Protein AF-A0A6N9R956-F1 (afdb_monomer_lite)

Sequence (74 aa):
MSVAKLTNGVKTRQTGYAARMTDFARLMSAAYKAELSASRRMASRTGCSPEQALRDALLESAGAGSLAELLDAR

Foldseek 3Di:
DDPVVVVVVVVVVVVVVVVVVVVVVVVVVVVVVVLLVVLVVVCVVPVDDSVVSSLVVCCVVPPPPPSVVVVVVD

Secondary structure (DSSP, 8-state):
--HHHHHHHHHHHHHHHHHHHHHHHHHHHHHHHHHHHHHHHHHHHH---HHHHHHHHHHHHH-TTSHHHHHHT-

pLDDT: mean 71.77, std 10.15, range [50.47, 89.88]

Radius of gyration: 20.35 Å; chains: 1; bounding box: 47×19×53 Å

Structure (mmCIF, N/CA/C/O backbone):
data_AF-A0A6N9R956-F1
#
_entry.id   AF-A0A6N9R956-F1
#
loop_
_atom_site.group_PDB
_atom_site.id
_atom_site.type_symbol
_atom_site.label_atom_id
_atom_site.label_alt_id
_atom_site.label_comp_id
_atom_site.label_asym_id
_atom_site.label_entity_id
_atom_site.label_seq_id
_atom_site.pdbx_PDB_ins_code
_atom_site.Cartn_x
_atom_site.Cartn_y
_atom_site.Cartn_z
_atom_site.occupancy
_atom_site.B_iso_or_equiv
_atom_site.auth_seq_id
_atom_site.auth_comp_id
_atom_site.auth_asym_id
_atom_site.auth_atom_id
_atom_site.pdbx_PDB_model_num
ATOM 1 N N . MET A 1 1 ? 32.922 -3.487 -38.211 1.00 50.47 1 MET A N 1
ATOM 2 C CA . MET A 1 1 ? 31.564 -3.696 -37.650 1.00 50.47 1 MET A CA 1
ATOM 3 C C . MET A 1 1 ? 30.902 -2.334 -37.474 1.00 50.47 1 MET A C 1
ATOM 5 O O . MET A 1 1 ? 31.530 -1.443 -36.926 1.00 50.47 1 MET A O 1
ATOM 9 N N . SER A 1 2 ? 29.708 -2.141 -38.042 1.00 58.66 2 SER A N 1
ATOM 10 C CA . SER A 1 2 ? 29.121 -0.816 -38.309 1.00 58.66 2 SER A CA 1
ATOM 11 C C . SER A 1 2 ? 28.526 -0.133 -37.066 1.00 58.66 2 SER A C 1
ATOM 13 O O . SER A 1 2 ? 27.734 -0.739 -36.340 1.00 58.66 2 SER A O 1
ATOM 15 N N . VAL A 1 3 ? 28.862 1.149 -36.867 1.00 62.22 3 VAL A N 1
ATOM 16 C CA . VAL A 1 3 ? 28.420 2.035 -35.766 1.00 62.22 3 VAL A CA 1
ATOM 17 C C . VAL A 1 3 ? 26.887 2.130 -35.678 1.00 62.22 3 VAL A C 1
ATOM 19 O O . VAL A 1 3 ? 26.323 2.232 -34.591 1.00 62.22 3 VAL A O 1
ATOM 22 N N . ALA A 1 4 ? 26.194 1.975 -36.811 1.00 63.25 4 ALA A N 1
ATOM 23 C CA . ALA A 1 4 ? 24.732 1.955 -36.892 1.00 63.25 4 ALA A CA 1
ATOM 24 C C . ALA A 1 4 ? 24.080 0.779 -36.134 1.00 63.25 4 ALA A C 1
ATOM 26 O O . ALA A 1 4 ? 22.941 0.879 -35.678 1.00 63.25 4 ALA A O 1
ATOM 27 N N . LYS A 1 5 ? 24.789 -0.346 -35.964 1.00 62.47 5 LYS A N 1
ATOM 28 C CA . LYS A 1 5 ? 24.262 -1.513 -35.234 1.00 62.47 5 LYS A CA 1
ATOM 29 C C . LYS A 1 5 ? 24.300 -1.296 -33.716 1.00 62.47 5 LYS A C 1
ATOM 31 O O . LYS A 1 5 ? 23.417 -1.771 -33.006 1.00 62.47 5 LYS A O 1
ATOM 36 N N . LEU A 1 6 ? 25.282 -0.532 -33.231 1.00 62.41 6 LEU A N 1
ATOM 37 C CA . LEU A 1 6 ? 25.435 -0.181 -31.815 1.00 62.41 6 LEU A CA 1
ATOM 38 C C . LEU A 1 6 ? 24.390 0.849 -31.371 1.00 62.41 6 LEU A C 1
ATOM 40 O O . LEU A 1 6 ? 23.769 0.678 -30.323 1.00 62.41 6 LEU A O 1
ATOM 44 N N . THR A 1 7 ? 24.136 1.875 -32.186 1.00 65.06 7 THR A N 1
ATOM 45 C CA . THR A 1 7 ? 23.163 2.932 -31.859 1.00 65.06 7 THR A CA 1
ATOM 46 C C . THR A 1 7 ? 21.725 2.410 -31.823 1.00 65.06 7 THR A C 1
ATOM 48 O O . THR A 1 7 ? 20.959 2.773 -30.928 1.00 65.06 7 THR A O 1
ATOM 51 N N . ASN A 1 8 ? 21.369 1.488 -32.723 1.00 67.31 8 ASN A N 1
ATOM 52 C CA . ASN A 1 8 ? 20.055 0.842 -32.718 1.00 67.31 8 ASN A CA 1
ATOM 53 C C . ASN A 1 8 ? 19.841 -0.065 -31.494 1.00 67.31 8 ASN A C 1
ATOM 55 O O . ASN A 1 8 ? 18.756 -0.056 -30.919 1.00 67.31 8 ASN A O 1
ATOM 59 N N . GLY A 1 9 ? 20.874 -0.784 -31.037 1.00 66.75 9 GLY A N 1
ATOM 60 C CA . GLY A 1 9 ? 20.801 -1.626 -29.834 1.00 66.75 9 GLY A CA 1
ATOM 61 C C . GLY A 1 9 ? 20.720 -0.850 -28.510 1.00 66.75 9 GLY A C 1
ATOM 62 O O . GLY A 1 9 ? 20.304 -1.398 -27.490 1.00 66.75 9 GLY A O 1
ATOM 63 N N . VAL A 1 10 ? 21.132 0.420 -28.486 1.00 68.88 10 VAL A N 1
ATOM 64 C CA . VAL A 1 10 ? 20.963 1.302 -27.316 1.00 68.88 10 VAL A CA 1
ATOM 65 C C . VAL A 1 10 ? 19.538 1.853 -27.266 1.00 68.88 10 VAL A C 1
ATOM 67 O O . VAL A 1 10 ? 18.899 1.780 -26.218 1.00 68.88 10 VAL A O 1
ATOM 70 N N . LYS A 1 11 ? 19.001 2.306 -28.407 1.00 66.81 11 LYS A N 1
ATOM 71 C CA . LYS A 1 11 ? 17.625 2.819 -28.494 1.00 66.81 11 LYS A CA 1
ATOM 72 C C . LYS A 1 11 ? 16.580 1.774 -28.097 1.00 66.81 11 LYS A C 1
ATOM 74 O O . LYS A 1 11 ? 15.681 2.099 -27.332 1.00 66.81 11 LYS A O 1
ATOM 79 N N . THR A 1 12 ? 16.722 0.524 -28.547 1.00 67.88 12 THR A N 1
ATOM 80 C CA . THR A 1 12 ? 15.792 -0.571 -28.199 1.00 67.88 12 THR A CA 1
ATOM 81 C C . THR A 1 12 ? 15.832 -0.956 -26.718 1.00 67.88 12 THR A C 1
ATOM 83 O O . THR A 1 12 ? 14.800 -1.283 -26.133 1.00 67.88 12 THR A O 1
ATOM 86 N N . ARG A 1 13 ? 17.005 -0.887 -26.076 1.00 69.56 13 ARG A N 1
ATOM 87 C CA . ARG A 1 13 ? 17.132 -1.125 -24.628 1.00 69.56 13 ARG A CA 1
ATOM 88 C C . ARG A 1 13 ? 16.508 0.002 -23.805 1.00 69.56 13 ARG A C 1
ATOM 90 O O . ARG A 1 13 ? 15.855 -0.278 -22.803 1.00 69.56 13 ARG A O 1
ATOM 97 N N . GLN A 1 14 ? 16.663 1.249 -24.244 1.00 68.94 14 GLN A N 1
ATOM 98 C CA . GLN A 1 14 ? 16.108 2.417 -23.562 1.00 68.94 14 GLN A CA 1
ATOM 99 C C . GLN A 1 14 ? 14.571 2.445 -23.613 1.00 68.94 14 GLN A C 1
ATOM 101 O O . GLN A 1 14 ? 13.935 2.696 -22.590 1.00 68.94 14 GLN A O 1
ATOM 106 N N . THR A 1 15 ? 13.959 2.102 -24.753 1.00 72.81 15 THR A N 1
ATOM 107 C CA . THR A 1 15 ? 12.494 1.961 -24.854 1.00 72.81 15 THR A CA 1
ATOM 108 C C . THR A 1 15 ? 11.960 0.788 -24.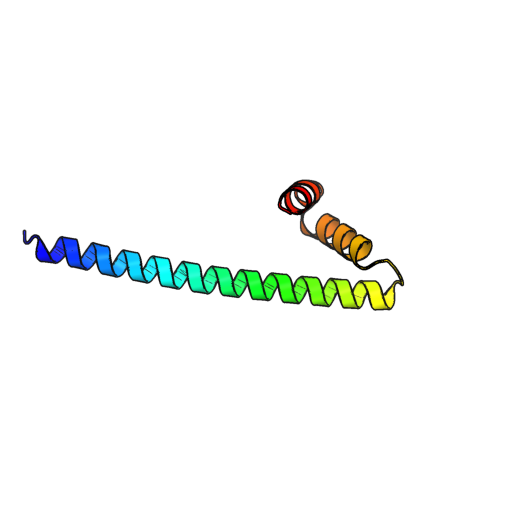035 1.00 72.81 15 THR A C 1
ATOM 110 O O . THR A 1 15 ? 10.945 0.937 -23.357 1.00 72.81 15 THR A O 1
ATOM 113 N N . GLY A 1 16 ? 12.658 -0.352 -24.015 1.00 75.81 16 GLY A N 1
ATOM 114 C CA . GLY A 1 16 ? 12.274 -1.494 -23.176 1.00 75.81 16 GLY A CA 1
ATOM 115 C C . GLY A 1 16 ? 12.381 -1.224 -21.668 1.00 75.81 16 GLY A C 1
ATOM 116 O O . GLY A 1 16 ? 11.617 -1.787 -20.885 1.00 75.81 16 GLY A O 1
ATOM 117 N N . TYR A 1 17 ? 13.312 -0.366 -21.244 1.00 76.69 17 TYR A N 1
ATOM 118 C CA . TYR A 1 17 ? 13.415 0.088 -19.853 1.00 76.69 17 TYR A CA 1
ATOM 119 C C . TYR A 1 17 ? 12.274 1.045 -19.483 1.00 76.69 17 TYR A C 1
ATOM 121 O O . TYR A 1 17 ? 11.618 0.849 -18.461 1.00 76.69 17 TYR A O 1
ATOM 129 N N . ALA A 1 18 ? 11.983 2.031 -20.337 1.00 76.94 18 ALA A N 1
ATOM 130 C CA . ALA A 1 18 ? 10.895 2.983 -20.110 1.00 76.94 18 ALA A CA 1
ATOM 131 C C . ALA A 1 18 ? 9.516 2.297 -20.039 1.00 76.94 18 ALA A C 1
ATOM 133 O O . ALA A 1 18 ? 8.709 2.617 -19.163 1.00 76.94 18 ALA A O 1
ATOM 134 N N . ALA A 1 19 ? 9.265 1.308 -20.906 1.00 80.62 19 ALA A N 1
ATOM 135 C CA . ALA A 1 19 ? 8.045 0.499 -20.858 1.00 80.62 19 ALA A CA 1
ATOM 136 C C . ALA A 1 19 ? 7.913 -0.249 -19.519 1.00 80.62 19 ALA A C 1
ATOM 138 O O . ALA A 1 19 ? 6.898 -0.119 -18.839 1.00 80.62 19 ALA A O 1
ATOM 139 N N . ARG A 1 20 ? 8.979 -0.931 -19.075 1.00 83.50 20 ARG A N 1
ATOM 140 C CA . ARG A 1 20 ? 8.986 -1.648 -17.788 1.00 83.50 20 ARG A CA 1
ATOM 141 C C . ARG A 1 20 ? 8.813 -0.726 -16.580 1.00 83.50 20 ARG A C 1
ATOM 143 O O . ARG A 1 20 ? 8.115 -1.096 -15.643 1.00 83.50 20 ARG A O 1
ATOM 150 N N . MET A 1 21 ? 9.395 0.474 -16.600 1.00 87.00 21 MET A N 1
ATOM 151 C CA . MET A 1 21 ? 9.180 1.471 -15.541 1.00 87.00 21 MET A CA 1
ATOM 152 C C . MET A 1 21 ? 7.729 1.962 -15.497 1.00 87.00 21 MET A C 1
ATOM 154 O O . MET A 1 21 ? 7.178 2.159 -14.417 1.00 87.00 21 MET A O 1
ATOM 158 N N . THR A 1 22 ? 7.090 2.107 -16.660 1.00 86.50 22 THR A N 1
ATOM 159 C CA . THR A 1 22 ? 5.672 2.488 -16.754 1.00 86.50 22 THR A CA 1
ATOM 160 C C . THR A 1 22 ? 4.767 1.393 -16.190 1.00 86.50 22 THR A C 1
ATOM 162 O O . THR A 1 22 ? 3.843 1.686 -15.430 1.00 86.50 22 THR A O 1
ATOM 165 N N . ASP A 1 23 ? 5.051 0.131 -16.512 1.00 86.69 23 ASP A N 1
ATOM 166 C CA . ASP A 1 23 ? 4.296 -1.007 -15.985 1.00 86.69 23 ASP A CA 1
ATOM 167 C C . ASP A 1 23 ? 4.497 -1.164 -14.475 1.00 86.69 23 ASP A C 1
ATOM 169 O O . ASP A 1 23 ? 3.525 -1.351 -13.742 1.00 86.69 23 ASP A O 1
ATOM 173 N N . PHE A 1 24 ? 5.727 -0.989 -13.987 1.00 83.94 24 PHE A N 1
ATOM 174 C CA . PHE A 1 24 ? 6.022 -0.982 -12.556 1.00 83.94 24 PHE A CA 1
ATOM 175 C C . PHE A 1 24 ? 5.253 0.124 -11.818 1.00 83.94 24 PHE A C 1
ATOM 177 O O . PHE A 1 24 ? 4.597 -0.147 -10.815 1.00 83.94 24 PHE A O 1
ATOM 184 N N . ALA A 1 25 ? 5.244 1.352 -12.345 1.00 85.25 25 ALA A N 1
ATOM 185 C CA . ALA A 1 25 ? 4.485 2.456 -11.753 1.00 85.25 25 ALA A CA 1
ATOM 186 C C . ALA A 1 25 ? 2.970 2.174 -11.718 1.00 85.25 25 ALA A C 1
ATOM 188 O O . ALA A 1 25 ? 2.290 2.511 -10.745 1.00 85.25 25 ALA A O 1
ATOM 189 N N . ARG A 1 26 ? 2.429 1.516 -12.753 1.00 87.38 26 ARG A N 1
ATOM 190 C CA . ARG A 1 26 ? 1.021 1.084 -12.785 1.00 87.38 26 ARG A CA 1
ATOM 191 C C . ARG A 1 26 ? 0.719 0.025 -11.729 1.00 87.38 26 ARG A C 1
ATOM 193 O O . ARG A 1 26 ? -0.284 0.158 -11.030 1.00 87.38 26 ARG A O 1
ATOM 200 N N . LEU A 1 27 ? 1.578 -0.984 -11.598 1.00 88.81 27 LEU A N 1
ATOM 201 C CA . LEU A 1 27 ? 1.464 -2.031 -10.578 1.00 88.81 27 LEU A CA 1
ATOM 202 C C . LEU A 1 27 ? 1.510 -1.436 -9.166 1.00 88.81 27 LEU A C 1
ATOM 204 O O . LEU A 1 27 ? 0.628 -1.726 -8.362 1.00 88.81 27 LEU A O 1
ATOM 208 N N . MET A 1 28 ? 2.453 -0.529 -8.899 1.00 86.00 28 MET A N 1
ATOM 209 C CA . MET A 1 28 ? 2.553 0.175 -7.615 1.00 86.00 28 MET A CA 1
ATOM 210 C C . MET A 1 28 ? 1.301 1.006 -7.312 1.00 86.00 28 MET A C 1
ATOM 212 O O . MET A 1 28 ? 0.774 0.956 -6.203 1.00 86.00 28 MET A O 1
ATOM 216 N N . SER A 1 29 ? 0.767 1.729 -8.303 1.00 89.25 29 SER A N 1
ATOM 217 C CA . SER A 1 29 ? -0.478 2.488 -8.126 1.00 89.25 29 SER A CA 1
ATOM 218 C C . SER A 1 29 ? -1.679 1.577 -7.848 1.00 89.25 29 SER A C 1
ATOM 220 O O . SER A 1 29 ? -2.542 1.921 -7.038 1.00 89.25 29 SER A O 1
ATOM 222 N N . ALA A 1 30 ? -1.750 0.416 -8.505 1.00 89.19 30 ALA A N 1
ATOM 223 C CA . ALA A 1 30 ? -2.808 -0.562 -8.277 1.00 89.19 30 ALA A CA 1
ATOM 224 C C . ALA A 1 30 ? -2.719 -1.184 -6.873 1.00 89.19 30 ALA A C 1
ATOM 226 O O . ALA A 1 30 ? -3.741 -1.253 -6.190 1.00 89.19 30 ALA A O 1
ATOM 227 N N . ALA A 1 31 ? -1.515 -1.557 -6.426 1.00 87.06 31 ALA A N 1
ATOM 228 C CA . ALA A 1 31 ? -1.266 -2.079 -5.082 1.00 87.06 31 ALA A CA 1
ATOM 229 C C . ALA A 1 31 ? -1.664 -1.059 -4.006 1.00 87.06 31 ALA A C 1
ATOM 231 O O . ALA A 1 31 ? -2.497 -1.357 -3.152 1.00 87.06 31 ALA A O 1
ATOM 232 N N . TYR A 1 32 ? -1.205 0.189 -4.140 1.00 81.31 32 TYR A N 1
ATOM 233 C CA . TYR A 1 32 ? -1.560 1.267 -3.216 1.00 81.31 32 TYR A CA 1
ATOM 234 C C . TYR A 1 32 ? -3.078 1.495 -3.128 1.00 81.31 32 TYR A C 1
ATOM 236 O O . TYR A 1 32 ? -3.642 1.632 -2.043 1.00 81.31 32 TYR A O 1
ATOM 244 N N . LYS A 1 33 ? -3.783 1.501 -4.269 1.00 89.88 33 LYS A N 1
ATOM 245 C CA . LYS A 1 33 ? -5.250 1.641 -4.288 1.00 89.88 33 LYS A CA 1
ATOM 246 C C . LYS A 1 33 ? -5.949 0.462 -3.610 1.00 89.88 33 LYS A C 1
ATOM 248 O O . LYS A 1 33 ? -6.950 0.673 -2.922 1.00 89.88 33 LYS A O 1
ATOM 253 N N . ALA A 1 34 ? -5.449 -0.757 -3.809 1.00 86.44 34 ALA A N 1
ATOM 254 C CA . ALA A 1 34 ? -5.997 -1.954 -3.184 1.00 86.44 34 ALA A CA 1
ATOM 255 C C . ALA A 1 34 ? -5.838 -1.893 -1.657 1.00 86.44 34 ALA A C 1
ATOM 257 O O . ALA A 1 34 ? -6.834 -2.039 -0.944 1.00 86.44 34 ALA A O 1
ATOM 258 N N . GLU A 1 35 ? -4.642 -1.571 -1.171 1.00 80.75 35 GLU A N 1
ATOM 259 C CA . GLU A 1 35 ? -4.340 -1.416 0.257 1.00 80.75 35 GLU A CA 1
ATOM 260 C C . GLU A 1 35 ? -5.153 -0.286 0.898 1.00 80.75 35 GLU A C 1
ATOM 262 O O . GLU A 1 35 ? -5.776 -0.483 1.941 1.00 80.75 35 GLU A O 1
ATOM 267 N N . LEU A 1 36 ? -5.274 0.868 0.233 1.00 83.31 36 LEU A N 1
ATOM 268 C CA . LEU A 1 36 ? -6.110 1.973 0.709 1.00 83.31 36 LEU A CA 1
ATOM 269 C C . LEU A 1 36 ? -7.588 1.569 0.806 1.00 83.31 36 LEU A C 1
ATOM 271 O O . LEU A 1 36 ? -8.285 1.947 1.750 1.00 83.31 36 LEU A O 1
ATOM 275 N N . SER A 1 37 ? -8.089 0.797 -0.161 1.00 84.88 37 SER A N 1
ATOM 276 C CA . SER A 1 37 ? -9.464 0.290 -0.120 1.00 84.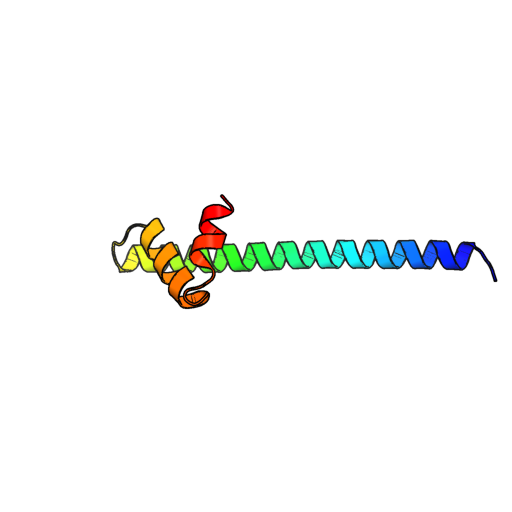88 37 SER A CA 1
ATOM 277 C C . SER A 1 37 ? -9.677 -0.698 1.030 1.00 84.88 37 SER A C 1
ATOM 279 O O . SER A 1 37 ? -10.725 -0.660 1.679 1.00 84.88 37 SER A O 1
ATOM 281 N N . ALA A 1 38 ? -8.681 -1.540 1.318 1.00 79.12 38 ALA A N 1
ATOM 282 C CA . ALA A 1 38 ? -8.704 -2.472 2.437 1.00 79.12 38 ALA A CA 1
ATOM 283 C C . ALA A 1 38 ? -8.682 -1.719 3.774 1.00 79.12 38 ALA A C 1
ATOM 285 O O . ALA A 1 38 ? -9.555 -1.954 4.606 1.00 79.12 38 ALA A O 1
ATOM 286 N N . SER A 1 39 ? -7.791 -0.734 3.921 1.00 71.31 39 SER A N 1
ATOM 287 C CA . SER A 1 39 ? -7.706 0.143 5.095 1.00 71.31 39 SER A CA 1
ATOM 288 C C . SER A 1 39 ? -9.026 0.879 5.352 1.00 71.31 39 SER A C 1
ATOM 290 O O . SER A 1 39 ? -9.551 0.842 6.464 1.00 71.31 39 SER A O 1
ATOM 292 N N . ARG A 1 40 ? -9.653 1.451 4.313 1.00 80.69 40 ARG A N 1
ATOM 293 C CA . ARG A 1 40 ? -10.974 2.099 4.434 1.00 80.69 40 ARG A CA 1
ATOM 294 C C . ARG A 1 40 ? -12.068 1.126 4.874 1.00 80.69 40 ARG A C 1
ATOM 296 O O . ARG A 1 40 ? -12.889 1.479 5.718 1.00 80.69 40 ARG A O 1
ATOM 303 N N . ARG A 1 41 ? -12.088 -0.096 4.327 1.00 80.88 41 ARG A N 1
ATOM 304 C CA . ARG A 1 41 ? -13.044 -1.140 4.738 1.00 80.88 41 ARG A CA 1
ATOM 305 C C . ARG A 1 41 ? -12.811 -1.567 6.184 1.00 80.88 41 ARG A C 1
ATOM 307 O O . ARG A 1 41 ? -13.784 -1.715 6.917 1.00 80.88 41 ARG A O 1
ATOM 314 N N . MET A 1 42 ? -11.558 -1.725 6.603 1.00 72.94 42 MET A N 1
ATOM 315 C CA . MET A 1 42 ? -11.208 -2.028 7.991 1.00 72.94 42 MET A CA 1
ATOM 316 C C . MET A 1 42 ? -11.666 -0.906 8.921 1.00 72.94 42 MET A C 1
ATOM 318 O O . MET A 1 42 ? -12.468 -1.176 9.807 1.00 72.94 42 MET A O 1
ATOM 322 N N . ALA A 1 43 ? -11.291 0.347 8.644 1.00 72.56 43 ALA A N 1
ATOM 323 C CA . ALA A 1 43 ? -11.701 1.517 9.423 1.00 72.56 43 ALA A CA 1
ATOM 324 C C . ALA A 1 43 ? -13.231 1.634 9.544 1.00 72.56 43 ALA A C 1
ATOM 326 O O . ALA A 1 43 ? -13.756 1.860 10.632 1.00 72.56 43 ALA A O 1
ATOM 327 N N . SER A 1 44 ? -13.968 1.390 8.451 1.00 74.44 44 SER A N 1
ATOM 328 C CA . SER A 1 44 ? -15.439 1.415 8.468 1.00 74.44 44 SER A CA 1
ATOM 329 C C . SER A 1 44 ? -16.072 0.321 9.338 1.00 74.44 44 SER A C 1
ATOM 331 O O . SER A 1 44 ? -17.191 0.493 9.811 1.00 74.44 44 SER A O 1
ATOM 333 N N . ARG A 1 45 ? -15.373 -0.803 9.550 1.00 72.31 45 ARG A N 1
ATOM 334 C CA . ARG A 1 45 ? -15.859 -1.951 10.332 1.00 72.31 45 ARG A CA 1
ATOM 335 C C . ARG A 1 45 ? -15.414 -1.911 11.792 1.00 72.31 45 ARG A C 1
ATOM 337 O O . ARG A 1 45 ? -16.106 -2.485 12.625 1.00 72.31 45 ARG A O 1
ATOM 344 N N . THR A 1 46 ? -14.283 -1.276 12.099 1.00 66.25 46 THR A N 1
ATOM 345 C CA . THR A 1 46 ? -13.713 -1.226 13.456 1.00 66.25 46 THR A CA 1
ATOM 346 C C . THR A 1 46 ? -13.949 0.102 14.172 1.00 66.25 46 THR A C 1
ATOM 348 O O . THR A 1 46 ? -13.801 0.153 15.388 1.00 66.25 46 THR A O 1
ATOM 351 N N . GLY A 1 47 ? -14.319 1.175 13.461 1.00 64.00 47 GLY A N 1
ATOM 352 C CA . GLY A 1 47 ? -14.468 2.513 14.049 1.00 64.00 47 GLY A CA 1
ATOM 353 C C . GLY A 1 47 ? -13.135 3.177 14.428 1.00 64.00 47 GLY A C 1
ATOM 354 O O . GLY A 1 47 ? -13.133 4.255 15.018 1.00 64.00 47 GLY A O 1
ATOM 355 N N . CYS A 1 48 ? -12.002 2.553 14.089 1.00 65.38 48 CYS A N 1
ATOM 356 C CA . CYS A 1 48 ? -10.670 3.124 14.264 1.00 65.38 48 CYS A CA 1
ATOM 357 C C . CYS A 1 48 ? -10.413 4.243 13.247 1.00 65.38 48 CYS A C 1
ATOM 359 O O . CYS A 1 48 ? -10.918 4.206 12.121 1.00 65.38 48 CYS A O 1
ATOM 361 N N . SER A 1 49 ? -9.583 5.221 13.626 1.00 71.62 49 SER A N 1
ATOM 362 C CA . SER A 1 49 ? -9.160 6.274 12.699 1.00 71.62 49 SER A CA 1
ATOM 363 C C . SER A 1 49 ? -8.459 5.661 11.471 1.00 71.62 49 SER A C 1
ATOM 365 O O . SER A 1 49 ? -7.732 4.669 11.618 1.00 71.62 49 SER A O 1
ATOM 367 N N . PRO A 1 50 ? -8.659 6.209 10.256 1.00 64.31 50 PRO A N 1
ATOM 368 C CA . PRO A 1 50 ? -8.011 5.710 9.040 1.00 64.31 50 PRO A CA 1
ATOM 369 C C . PRO A 1 50 ? -6.486 5.617 9.175 1.00 64.31 50 PRO A C 1
ATOM 371 O O . PRO A 1 50 ? -5.880 4.664 8.686 1.00 64.31 50 PRO A O 1
ATOM 374 N N . GLU A 1 51 ? -5.872 6.562 9.889 1.00 71.81 51 GLU A N 1
ATOM 375 C CA . GLU A 1 51 ? -4.441 6.565 10.185 1.00 71.81 51 GLU A CA 1
ATOM 376 C C . GLU A 1 51 ? -4.004 5.392 11.075 1.00 71.81 51 GLU A C 1
ATOM 378 O O . GLU A 1 51 ? -2.909 4.868 10.879 1.00 71.81 51 GLU A O 1
ATOM 383 N N . GLN A 1 52 ? -4.818 4.962 12.044 1.00 70.69 52 GLN A N 1
ATOM 384 C CA . GLN A 1 52 ? -4.518 3.776 12.860 1.00 70.69 52 GLN A CA 1
ATOM 385 C C . GLN A 1 52 ? -4.705 2.484 12.075 1.00 70.69 52 GLN A C 1
ATOM 387 O O . GLN A 1 52 ? -3.812 1.646 12.081 1.00 70.69 52 GLN A O 1
ATOM 392 N N . ALA A 1 53 ? -5.796 2.357 11.318 1.00 71.12 53 ALA A N 1
ATOM 393 C CA . ALA A 1 53 ? -6.027 1.166 10.503 1.00 71.12 53 ALA A CA 1
ATOM 394 C C . ALA A 1 53 ? -4.937 0.978 9.430 1.00 71.12 53 ALA A C 1
ATOM 396 O O . ALA A 1 53 ? -4.547 -0.148 9.131 1.00 71.12 53 ALA A O 1
ATOM 397 N N . LEU A 1 54 ? -4.430 2.075 8.854 1.00 70.06 54 LEU A N 1
ATOM 398 C CA . LEU A 1 54 ? -3.300 2.036 7.927 1.00 70.06 54 LEU A CA 1
ATOM 399 C C . LEU A 1 54 ? -1.992 1.643 8.629 1.00 70.06 54 LEU A C 1
ATOM 401 O O . LEU A 1 54 ? -1.246 0.838 8.082 1.00 70.06 54 LEU A O 1
ATOM 405 N N . ARG A 1 55 ? -1.719 2.169 9.832 1.00 72.62 55 ARG A N 1
ATOM 406 C CA . ARG A 1 55 ? -0.538 1.769 10.618 1.00 72.62 55 ARG A CA 1
ATOM 407 C C . ARG A 1 55 ? -0.560 0.284 10.962 1.00 72.62 55 ARG A C 1
ATOM 409 O O . ARG A 1 55 ? 0.452 -0.376 10.765 1.00 72.62 55 ARG A O 1
ATOM 416 N N . ASP A 1 56 ? -1.695 -0.231 11.419 1.00 73.25 56 ASP A N 1
ATOM 417 C CA . ASP A 1 56 ? -1.829 -1.635 11.814 1.00 73.25 56 ASP A CA 1
ATOM 418 C C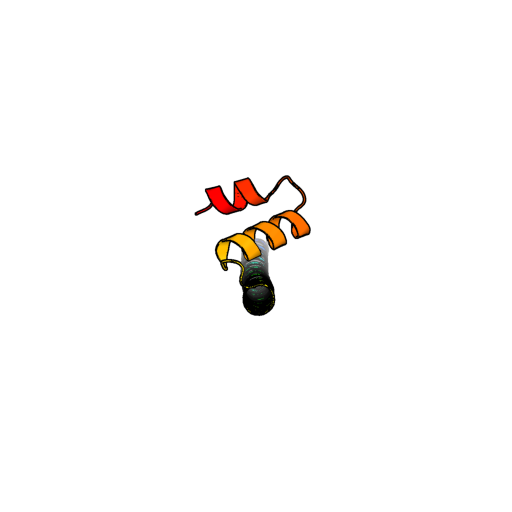 . ASP A 1 5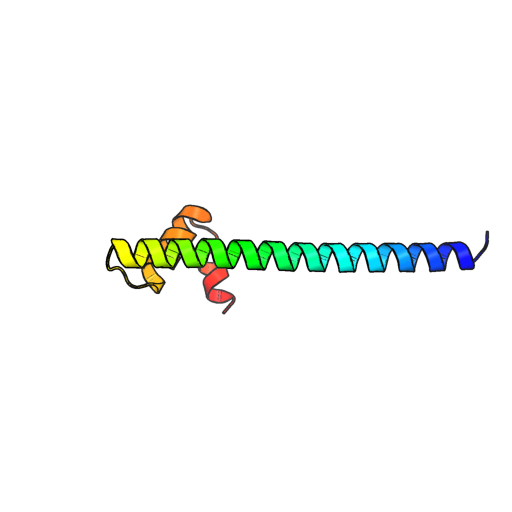6 ? -1.677 -2.564 10.603 1.00 73.25 56 ASP A C 1
ATOM 420 O O . ASP A 1 56 ? -0.908 -3.519 10.653 1.00 73.25 56 ASP A O 1
ATOM 424 N N . ALA A 1 57 ? -2.311 -2.225 9.474 1.00 69.38 57 ALA A N 1
ATOM 425 C CA . ALA A 1 57 ? -2.178 -2.990 8.235 1.00 69.38 57 ALA A CA 1
ATOM 426 C C . ALA A 1 57 ? -0.743 -2.980 7.680 1.00 69.38 57 ALA A C 1
ATOM 428 O O . ALA A 1 57 ? -0.277 -3.992 7.162 1.00 69.38 57 ALA A O 1
ATOM 429 N N . LEU A 1 58 ? -0.028 -1.856 7.790 1.00 68.69 58 LEU A N 1
ATOM 430 C CA . LEU A 1 58 ? 1.373 -1.755 7.374 1.00 68.69 58 LEU A CA 1
ATOM 431 C C . LEU A 1 58 ? 2.317 -2.493 8.334 1.00 68.69 58 LEU A C 1
ATOM 433 O O . LEU A 1 58 ? 3.262 -3.123 7.874 1.00 68.69 58 LEU A O 1
ATOM 437 N N . LEU A 1 59 ? 2.062 -2.470 9.646 1.00 69.06 59 LEU A N 1
ATOM 438 C CA . LEU A 1 59 ? 2.794 -3.290 10.624 1.00 69.06 59 LEU A CA 1
ATOM 439 C C . LEU A 1 59 ? 2.615 -4.786 10.352 1.00 69.06 59 LEU A C 1
ATOM 441 O O . LEU A 1 59 ? 3.574 -5.552 10.448 1.00 69.06 59 LEU A O 1
ATOM 445 N N . GLU A 1 60 ? 1.395 -5.185 9.998 1.00 71.38 60 GLU A N 1
ATOM 446 C CA . GLU A 1 60 ? 1.042 -6.568 9.694 1.00 71.38 60 GLU A CA 1
ATOM 447 C C . GLU A 1 60 ? 1.602 -7.018 8.332 1.00 71.38 60 GLU A C 1
ATOM 449 O O . GLU A 1 60 ? 2.051 -8.158 8.209 1.00 71.38 60 GLU A O 1
ATOM 454 N N . SER A 1 61 ? 1.652 -6.132 7.324 1.00 64.94 61 SER A N 1
ATOM 455 C CA . SER A 1 61 ? 2.159 -6.467 5.982 1.00 64.94 61 SER A CA 1
ATOM 456 C C . SER A 1 61 ? 3.681 -6.399 5.854 1.00 64.94 61 SER A C 1
ATOM 458 O O . SER A 1 61 ? 4.270 -7.188 5.115 1.00 64.94 61 SER A O 1
ATOM 460 N N . ALA A 1 62 ? 4.333 -5.477 6.561 1.00 60.59 62 ALA A N 1
ATOM 461 C CA . ALA A 1 62 ? 5.760 -5.247 6.399 1.00 60.59 62 ALA A CA 1
ATOM 462 C C . ALA A 1 62 ? 6.646 -6.008 7.386 1.00 60.59 62 ALA A C 1
ATOM 464 O O . ALA A 1 62 ? 7.868 -6.057 7.210 1.00 60.59 62 ALA A O 1
ATOM 465 N N . GLY A 1 63 ? 6.062 -6.544 8.460 1.00 59.12 63 GLY A N 1
ATOM 466 C CA . GLY A 1 63 ? 6.830 -6.823 9.666 1.00 59.12 63 GLY A CA 1
ATOM 467 C C . GLY A 1 63 ? 7.428 -5.531 10.243 1.00 59.12 63 GLY A C 1
ATOM 468 O O . GLY A 1 63 ? 7.466 -4.483 9.601 1.00 59.12 63 GLY A O 1
ATOM 469 N N . ALA A 1 64 ? 7.910 -5.586 11.482 1.00 55.56 64 ALA A N 1
ATOM 470 C CA . ALA A 1 64 ? 8.299 -4.424 12.294 1.00 55.56 64 ALA A CA 1
ATOM 471 C C . ALA A 1 64 ? 9.330 -3.433 11.681 1.00 55.56 64 ALA A C 1
ATOM 473 O O . ALA A 1 64 ? 9.638 -2.428 12.316 1.00 55.56 64 ALA A O 1
ATOM 474 N N . GLY A 1 65 ? 9.872 -3.690 10.486 1.00 54.84 65 GLY A N 1
ATOM 475 C CA . GLY A 1 65 ? 10.926 -2.898 9.853 1.00 54.84 65 GLY A CA 1
ATOM 476 C C . GLY A 1 65 ? 10.482 -1.722 8.973 1.00 54.84 65 GLY A C 1
ATOM 477 O O . GLY A 1 65 ? 11.209 -0.739 8.935 1.00 54.84 65 GLY A O 1
ATOM 478 N N . SER A 1 66 ? 9.333 -1.760 8.279 1.00 61.28 66 SER A N 1
ATOM 479 C CA . SER A 1 66 ? 9.091 -0.777 7.192 1.00 61.28 66 SER A CA 1
ATOM 480 C C . SER A 1 66 ? 8.129 0.375 7.509 1.00 61.28 66 SER A C 1
ATOM 482 O O . SER A 1 66 ? 8.118 1.372 6.786 1.00 61.28 66 SER A O 1
ATOM 484 N N . LEU A 1 67 ? 7.325 0.291 8.581 1.00 60.75 67 LEU A N 1
ATOM 485 C CA . LEU A 1 67 ? 6.337 1.341 8.871 1.00 60.75 67 LEU A CA 1
ATOM 486 C C . LEU A 1 67 ? 7.009 2.696 9.163 1.00 60.75 67 LEU A C 1
ATOM 488 O O . LEU A 1 67 ? 6.495 3.733 8.750 1.00 60.75 67 LEU A O 1
ATOM 492 N N . ALA A 1 68 ? 8.151 2.695 9.856 1.00 62.19 68 ALA A N 1
ATOM 493 C CA . ALA A 1 68 ? 8.900 3.918 10.144 1.00 62.19 68 ALA A CA 1
ATOM 494 C C . ALA A 1 68 ? 9.460 4.553 8.859 1.00 62.19 68 ALA A C 1
ATOM 496 O O . ALA A 1 68 ? 9.278 5.745 8.638 1.00 62.19 68 ALA A O 1
ATOM 497 N N . GLU A 1 69 ? 10.036 3.745 7.964 1.00 62.56 69 GLU A N 1
ATOM 498 C CA . GLU A 1 69 ? 10.594 4.213 6.688 1.00 62.56 69 GLU A CA 1
ATOM 499 C C . GLU A 1 69 ? 9.514 4.765 5.741 1.00 62.56 69 GLU A C 1
ATOM 501 O O . GLU A 1 69 ? 9.740 5.753 5.045 1.00 62.56 69 GLU A O 1
ATOM 506 N N . LEU A 1 70 ? 8.315 4.170 5.738 1.00 59.28 70 LEU A N 1
ATOM 507 C CA . LEU A 1 70 ? 7.181 4.645 4.935 1.00 59.28 70 LEU A CA 1
ATOM 508 C C . LEU A 1 70 ? 6.564 5.946 5.465 1.00 59.28 70 LEU A C 1
ATOM 510 O O . LEU A 1 70 ? 5.998 6.710 4.682 1.00 59.28 70 LEU A O 1
ATOM 514 N N . LEU A 1 71 ? 6.649 6.197 6.774 1.00 63.22 71 LEU A N 1
ATOM 515 C CA . LEU A 1 71 ? 6.167 7.436 7.390 1.00 63.22 71 LEU A CA 1
ATOM 516 C C . LEU A 1 71 ? 7.176 8.585 7.260 1.00 63.22 71 LEU A C 1
ATOM 518 O O . LEU A 1 71 ? 6.744 9.722 7.083 1.00 63.22 71 LEU A O 1
ATOM 522 N N . ASP A 1 72 ? 8.478 8.289 7.291 1.00 61.22 72 ASP A N 1
ATOM 523 C CA . ASP A 1 72 ? 9.555 9.267 7.063 1.00 61.22 72 ASP A CA 1
ATOM 524 C C . ASP A 1 72 ? 9.685 9.687 5.588 1.00 61.22 72 ASP A C 1
ATOM 526 O O . ASP A 1 72 ? 10.217 10.753 5.289 1.00 61.22 72 ASP A O 1
ATOM 530 N N . ALA A 1 73 ? 9.172 8.885 4.650 1.00 59.28 73 ALA A N 1
ATOM 531 C CA . ALA A 1 73 ? 9.155 9.206 3.219 1.00 59.28 73 ALA A CA 1
ATOM 532 C C . ALA A 1 73 ? 8.072 10.232 2.804 1.00 59.28 73 ALA A C 1
ATOM 534 O O . ALA A 1 73 ? 7.868 10.449 1.604 1.00 59.28 73 ALA A O 1
ATOM 535 N N . ARG A 1 74 ? 7.359 10.835 3.765 1.00 51.94 74 ARG A N 1
ATOM 536 C CA . ARG A 1 74 ? 6.332 11.867 3.547 1.00 51.94 74 ARG A CA 1
ATOM 537 C C . ARG A 1 74 ? 6.908 13.277 3.636 1.00 51.94 74 ARG A C 1
ATOM 539 O O . ARG A 1 74 ? 6.489 14.106 2.797 1.00 51.94 74 ARG A O 1
#

=== Feature glossary ===
The record interleaves many kinds of information about one protein. Here is each kind framed as the question it answers.

Q: What does the local fold look like, residue by residue?
A: The Foldseek 3Di string encodes local tertiary geometry as a 20-letter alphabet — one character per residue — derived from the relative positions of nearby Cα atoms. Un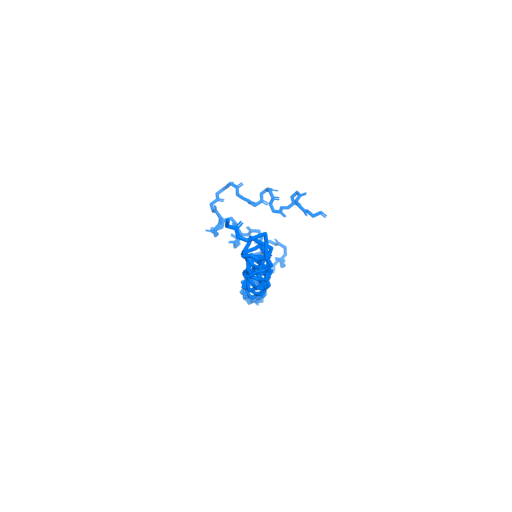like the amino-acid sequence, 3Di is a direct function of the 3D structure, so two proteins with the same fold have similar 3Di strings even at low sequence identity.

Q: Which residues are in helices, strands, or loops?
A: The SS8 string is DSSP's per-residue secondary-structure call. α-helix (H) means an i→i+4 H-bond ladder; β-strand (E) means the residue participates in a β-sheet; 3₁₀ (G) and π (I) are tighter and wider helices; T/S are turns/bends; '-' is loop.

Q: How big and how compact is the whole molecule?
A: Radius of gyration (Rg) is the root-mean-square distance of Cα atoms from their centroid — a single number for overall size and compactness. A globular domain of N residues has Rg ≈ 2.2·N^0.38 Å; an extended or disordered chain has a much larger Rg. The Cα contact count is the number of residue pairs whose Cα atoms are within 8 Å and are more than four positions apart in sequence — a standard proxy for tertiary packing density. The bounding box is the smallest axis-aligned box enclosing all Cα atoms.

Q: Where is each backbone atom in 3D?
A: Structure coordinates are given as an mmCIF _atom_site loop: one row per atom with element, residue name, chain id, sequence number, and x/y/z position in Å. Only the four main-chain atoms per residue are included here; side chains are omitted to keep the record compact.

Q: What is the amino-acid chain?
A: Primary structure: the covalent order of the twenty standard amino acids along the backbone. Two proteins with the same sequence will (almost always) fold to the same structure; two with 30% identity often share a fold but not the details.

Q: What if only a Cα trace is available?
A: Three-state secondary structure (P-SEA) collapses the eight DSSP classes into helix (a), strand (b), and coil (c). P-SEA assigns these from Cα geometry alone — distances 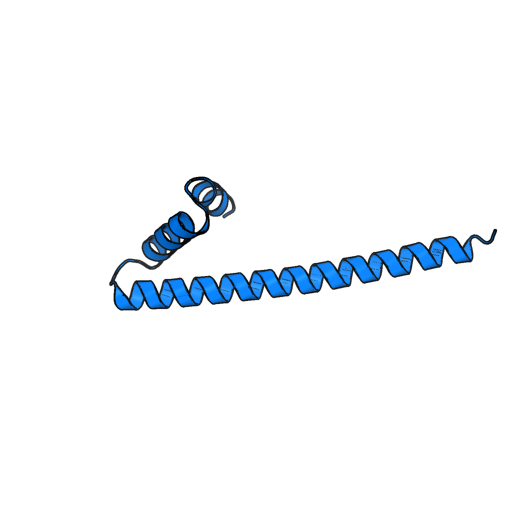and angles — without requiring backbone oxygens, so it works on any Cα trace.

Q: What family and function is it annotated with?
A: Database cross-references. InterPro integrates a dozen domain/family signature databases into unified entries with residue-range hits. GO terms attach function/process/location labels with evidence codes. CATH codes position the fold in a four-level structural taxonomy. Organism is the NCBI-taxonomy species name.

Q: How confident is the AlphaFold model at each residue?
A: pLDDT is the predicted lDDT-Cα score: AlphaFold's confidence that the local environment of each residue (all inter-atomic distances within 15 Å) is correctly placed. It is a per-residue number between 0 and 100, with higher meaning more reliable.

Q: How mobile is each atom in the crystal?
A: B-factor (Debye–Waller factor) reflects atomic displacement in the crystal lattice. It is an experimental observable (units Å²), not a prediction; low values mean the atom is pinned down, high values mean it moves or is heterogeneous across the crystal.

Q: Which residues are buried vs exposed?
A: SASA measures how much of the protein is reachable by solvent. It is computed by rolling a water-sized probe over the atomic surface and summing the exposed area (Å²). Per-residue SASA distinguishes core (buried, low SASA) from surface (exposed, high SASA) residues; total SASA is a whole-molecule size measure.

Q: What do the diagnostic plots show?
A: Plot images: a contact map (which residues are close in 3D, as an N×N binary image), a Ramachandran scatter (backbone torsion angles, revealing secondary-structure composition at a glance), and — for AlphaFold structures — a PAE heatmap (pairwise prediction confidence).

Q: What known structures does this most resemble?
A: The Foldseek neighbor list gives the closest experimentally determined structures in the PDB, ranked by structural alignment. TM-score near 1 means near-identical fold; near 0.3 means only rough topology match. This is how one finds what a novel AlphaFold prediction most resembles in the solved-structure universe.

Q: Are the domains correctly placed relative to each other?
A: Predicted aligned error is AlphaFold's pairwise confidence. Unlike pLDDT (per-residue), PAE is per-residue-pair and captures whether two parts of the structure are correctly placed relative to each other. Units are ångströms of expected positional error.

Q: What do the rendered images show?
A: Structure images are PyMOL renders from six orthogonal camera directions. Cartoon representation draws helices as coils and strands as arrows; sticks shows the backbone as bonds; surface shows the solvent-excluded envelope. Rainbow coloring maps sequence position to hue (blue→red, N→C); chain coloring assigns a distinct color per polypeptide.

Q: What are the backbone torsion angles?
A: φ (phi) and ψ (psi) are the two rotatable backbone dihedrals per residue: φ is the C(i-1)–N–Cα–C torsion, ψ is the N–Cα–C–N(i+1) torsion, both in degrees on (−180°, 180°]. α-helical residues cluster near (−60°, −45°); β-strand residues near (−120°, +130°). A Ramachandran plot is simply a scatter of (φ, ψ) for every residue.